Protein AF-A0A1U7RB59-F1 (afdb_monomer)

Nearest PDB structures (foldseek):
  2z7f-assembly1_I  TM=9.211E-01  e=2.142E-04  Homo sapiens
  6atu-assembly6_F  TM=8.779E-01  e=6.271E-04  Homo sapiens
  6atu-assembly19_G  TM=9.101E-01  e=1.227E-03  Homo sapiens
  6atu-assembly19_Q  TM=8.787E-01  e=6.145E-03  Homo sapiens
  3ngg-assembly1_A  TM=7.769E-01  e=7.515E-03  Oxyuranus microlepidotus

Foldseek 3Di:
DDPVVVVVVVVVVVVVVPPPPDDPVADAAAADDDEPDDDPAADEEPDDFQVSEPDRWTQDCYPRYTDTDHHDHDPVPPPPPDPPPPDD

pLDDT: mean 79.3, std 17.13, range [49.06, 97.69]

Solvent-accessible surface area (backbone atoms only — not comparable to full-atom values): 5742 Å² total; per-residue (Å²): 136,62,74,67,60,56,54,54,55,52,55,56,56,59,62,66,66,73,72,78,73,86,69,88,70,71,76,60,76,49,40,71,66,90,63,89,72,86,64,94,63,75,50,81,65,74,35,91,38,35,71,72,27,66,89,69,23,32,47,29,69,46,85,44,20,29,34,65,40,78,43,41,77,44,86,86,67,66,70,71,90,72,77,77,80,78,84,125

Mean predicted aligned error: 14.57 Å

Radius of gyration: 23.25 Å; Cα contacts (8 Å, |Δi|>4): 104; chains: 1; bounding box: 66×19×62 Å

Structure (mmCIF, N/CA/C/O backbone):
data_AF-A0A1U7RB59-F1
#
_entry.id   AF-A0A1U7RB59-F1
#
loop_
_atom_site.group_PDB
_atom_site.id
_atom_site.type_symbol
_atom_site.label_atom_id
_atom_site.label_alt_id
_atom_site.label_comp_id
_atom_site.label_asym_id
_atom_site.label_entity_id
_atom_site.label_seq_id
_atom_site.pdbx_PDB_ins_code
_atom_site.Cartn_x
_atom_site.Cartn_y
_atom_site.Cartn_z
_atom_site.occupancy
_atom_site.B_iso_or_equiv
_atom_site.auth_seq_id
_atom_site.auth_comp_id
_atom_site.auth_asym_id
_atom_site.auth_atom_id
_atom_site.pdbx_PDB_model_num
ATOM 1 N N . MET A 1 1 ? 19.086 5.633 50.915 1.00 49.06 1 MET A N 1
ATOM 2 C CA . MET A 1 1 ? 18.083 5.948 49.875 1.00 49.06 1 MET A CA 1
ATOM 3 C C . MET A 1 1 ? 18.248 7.411 49.501 1.00 49.06 1 MET A C 1
ATOM 5 O O . MET A 1 1 ? 17.871 8.270 50.284 1.00 49.06 1 MET A O 1
ATOM 9 N N . GLN A 1 2 ? 18.934 7.708 48.395 1.00 57.59 2 GLN A N 1
ATOM 10 C CA . GLN A 1 2 ? 19.171 9.098 47.996 1.00 57.59 2 GLN A CA 1
ATOM 11 C C . GLN A 1 2 ? 17.893 9.683 47.375 1.00 57.59 2 GLN A C 1
ATOM 13 O O . GLN A 1 2 ? 17.280 9.009 46.543 1.00 57.59 2 GLN A O 1
ATOM 18 N N . PRO A 1 3 ? 17.500 10.921 47.723 1.00 65.94 3 PRO A N 1
ATOM 19 C CA . PRO A 1 3 ? 16.267 11.543 47.227 1.00 65.94 3 PRO A CA 1
ATOM 20 C C . PRO A 1 3 ? 16.239 11.659 45.693 1.00 65.94 3 PRO A C 1
ATOM 22 O O . PRO A 1 3 ? 15.173 11.605 45.086 1.00 65.94 3 PRO A O 1
ATOM 25 N N . GLY A 1 4 ? 17.412 11.709 45.049 1.00 72.12 4 GLY A N 1
ATOM 26 C CA . GLY A 1 4 ? 17.539 11.696 43.590 1.00 72.12 4 GLY A CA 1
ATOM 27 C C . GLY A 1 4 ? 17.083 10.389 42.930 1.00 72.12 4 GLY A C 1
ATOM 28 O O . GLY A 1 4 ? 16.545 10.421 41.830 1.00 72.12 4 GLY A O 1
ATOM 29 N N . SER A 1 5 ? 17.213 9.245 43.611 1.00 74.56 5 SER A N 1
ATOM 30 C CA . SER A 1 5 ? 16.793 7.946 43.065 1.00 74.56 5 SER A CA 1
ATOM 31 C C . SER A 1 5 ? 15.272 7.853 42.918 1.00 74.56 5 SER A C 1
ATOM 33 O O . SER A 1 5 ? 14.786 7.263 41.959 1.00 74.56 5 SER A O 1
ATOM 35 N N . ILE A 1 6 ? 14.526 8.486 43.827 1.00 74.94 6 ILE A N 1
ATOM 36 C CA . ILE A 1 6 ? 13.059 8.520 43.795 1.00 74.94 6 ILE A CA 1
ATOM 37 C C . ILE A 1 6 ? 12.567 9.427 42.659 1.00 74.94 6 ILE A C 1
ATOM 39 O O . ILE A 1 6 ? 11.641 9.051 41.942 1.00 74.94 6 ILE A O 1
ATOM 43 N N . LEU A 1 7 ? 13.219 10.577 42.438 1.00 77.06 7 LEU A N 1
ATOM 44 C CA . LEU A 1 7 ? 12.885 11.469 41.320 1.00 77.06 7 LEU A CA 1
ATOM 45 C C . LEU A 1 7 ? 13.069 10.783 39.961 1.00 77.06 7 LEU A C 1
ATOM 47 O O . LEU A 1 7 ? 12.200 10.889 39.099 1.00 77.06 7 LEU A O 1
ATOM 51 N N . VAL A 1 8 ? 14.176 10.057 39.778 1.00 77.25 8 VAL A N 1
ATOM 52 C CA . VAL A 1 8 ? 14.466 9.357 38.516 1.00 77.25 8 VAL A CA 1
ATOM 53 C C . VAL A 1 8 ? 13.406 8.293 38.221 1.00 77.25 8 VAL A C 1
ATOM 55 O O . VAL A 1 8 ? 12.913 8.211 37.097 1.00 77.25 8 VAL A O 1
ATOM 58 N N . LEU A 1 9 ? 13.001 7.519 39.232 1.00 72.88 9 LEU A N 1
ATOM 59 C CA . LEU A 1 9 ? 11.962 6.497 39.079 1.00 72.88 9 LEU A CA 1
ATOM 60 C C . LEU A 1 9 ? 10.593 7.107 38.743 1.00 72.88 9 LEU A C 1
ATOM 62 O O . LEU A 1 9 ? 9.885 6.580 37.887 1.00 72.88 9 LEU A O 1
ATOM 66 N N . ALA A 1 10 ? 10.239 8.240 39.356 1.00 75.69 10 ALA A N 1
ATOM 67 C CA . ALA A 1 10 ? 8.984 8.931 39.071 1.00 75.69 10 ALA A CA 1
ATOM 68 C C . ALA A 1 10 ? 8.909 9.429 37.613 1.00 75.69 10 ALA A C 1
ATOM 70 O O . ALA A 1 10 ? 7.888 9.244 36.953 1.00 75.69 10 ALA A O 1
ATOM 71 N N . VAL A 1 11 ? 9.997 9.992 37.075 1.00 73.31 11 VAL A N 1
ATOM 72 C CA . VAL A 1 11 ? 10.055 10.500 35.688 1.00 73.31 11 VAL A CA 1
ATOM 73 C C . VAL A 1 11 ? 9.896 9.376 34.650 1.00 73.31 11 VAL A C 1
ATOM 75 O O . VAL A 1 11 ? 9.186 9.540 33.652 1.00 73.31 11 VAL A O 1
ATOM 78 N N . LEU A 1 12 ? 10.511 8.213 34.887 1.00 67.88 12 LEU A N 1
ATOM 79 C CA . LEU A 1 12 ? 10.416 7.054 33.988 1.00 67.88 12 LEU A CA 1
ATOM 80 C C . LEU A 1 12 ? 8.989 6.489 33.906 1.00 67.88 12 LEU A C 1
ATOM 82 O O . LEU A 1 12 ? 8.517 6.133 32.823 1.00 67.88 12 LEU A O 1
ATOM 86 N N . LEU A 1 13 ? 8.271 6.452 35.031 1.00 67.81 13 LEU A N 1
ATOM 87 C CA . LEU A 1 13 ? 6.887 5.973 35.065 1.00 67.81 13 LEU A CA 1
ATOM 88 C C . LEU A 1 13 ? 5.931 6.932 34.342 1.00 67.81 13 LEU A C 1
ATOM 90 O O . LEU A 1 13 ? 5.062 6.479 33.598 1.00 67.81 13 LEU A O 1
ATOM 94 N N . VAL A 1 14 ? 6.134 8.249 34.473 1.00 63.84 14 VAL A N 1
ATOM 95 C CA . VAL A 1 14 ? 5.325 9.268 33.773 1.00 63.84 14 VAL A CA 1
ATOM 96 C C . VAL A 1 14 ? 5.493 9.176 32.251 1.00 63.84 14 VAL A C 1
ATOM 98 O O . VAL A 1 14 ? 4.531 9.357 31.508 1.00 63.84 14 VAL A O 1
ATOM 101 N N . SER A 1 15 ? 6.688 8.808 31.782 1.00 60.56 15 SER A N 1
ATOM 102 C CA . SER A 1 15 ? 6.984 8.647 30.350 1.00 60.56 15 SER A CA 1
ATOM 103 C C . SER A 1 15 ? 6.211 7.482 29.716 1.00 60.56 15 SER A C 1
ATOM 105 O O . SER A 1 15 ? 5.852 7.535 28.543 1.00 60.56 15 SER A O 1
ATOM 107 N N . SER A 1 16 ? 5.904 6.447 30.503 1.00 58.53 16 SER A N 1
ATOM 108 C CA . SER A 1 16 ? 5.198 5.245 30.037 1.00 58.53 16 SER A CA 1
ATOM 109 C C . SER A 1 16 ? 3.690 5.469 29.856 1.00 58.53 16 SER A C 1
ATOM 111 O O . SER A 1 16 ? 3.045 4.738 29.109 1.00 58.53 16 SER A O 1
ATOM 113 N N . ALA A 1 17 ? 3.118 6.492 30.503 1.00 58.84 17 ALA A N 1
ATOM 114 C CA . ALA A 1 17 ? 1.689 6.801 30.429 1.00 58.84 17 ALA A CA 1
ATOM 115 C C . ALA A 1 17 ? 1.302 7.679 29.222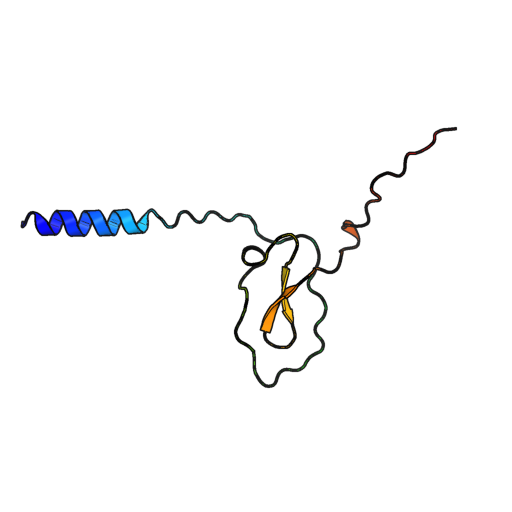 1.00 58.84 17 ALA A C 1
ATOM 117 O O . ALA A 1 17 ? 0.118 7.802 28.915 1.00 58.84 17 ALA A O 1
ATOM 118 N N . LEU A 1 18 ? 2.270 8.271 28.507 1.00 54.59 18 LEU A N 1
ATOM 119 C CA . LEU A 1 18 ? 2.008 9.163 27.366 1.00 54.59 18 LEU A CA 1
ATOM 120 C C . LEU A 1 18 ? 1.907 8.450 26.004 1.00 54.59 18 LEU A C 1
ATOM 122 O O . LEU A 1 18 ? 1.934 9.103 24.965 1.00 54.59 18 LEU A O 1
ATOM 126 N N . VAL A 1 19 ? 1.751 7.123 25.986 1.00 56.56 19 VAL A N 1
ATOM 127 C CA . VAL A 1 19 ? 1.447 6.350 24.768 1.00 56.56 19 VAL A CA 1
ATOM 128 C C . VAL A 1 19 ? -0.036 5.960 24.715 1.00 56.56 19 VAL A C 1
ATOM 130 O O . VAL A 1 19 ? -0.412 4.845 24.373 1.00 56.56 19 VAL A O 1
ATOM 133 N N . ALA A 1 20 ? -0.925 6.900 25.040 1.00 54.72 20 ALA A N 1
ATOM 134 C CA . ALA A 1 20 ? -2.351 6.767 24.746 1.00 54.72 20 ALA A CA 1
ATOM 135 C C . ALA A 1 20 ? -2.616 7.168 23.284 1.00 54.72 20 ALA A C 1
ATOM 137 O O . ALA A 1 20 ? -3.236 8.186 22.990 1.00 54.72 20 ALA A O 1
ATOM 138 N N . GLY A 1 21 ? -2.093 6.370 22.354 1.00 56.31 21 GLY A N 1
ATOM 139 C CA . GLY A 1 21 ? -2.467 6.422 20.946 1.00 56.31 21 GLY A CA 1
ATOM 140 C C . GLY A 1 21 ? -3.603 5.447 20.672 1.00 56.31 21 GLY A C 1
ATOM 141 O O . GLY A 1 21 ? -3.389 4.452 19.983 1.00 56.31 21 GLY A O 1
ATOM 142 N N . ASP A 1 22 ? -4.796 5.708 21.217 1.00 58.34 22 ASP A N 1
ATOM 143 C CA . ASP A 1 22 ? -6.005 5.052 20.722 1.00 58.34 22 ASP A CA 1
ATOM 144 C C . ASP A 1 22 ? -6.193 5.498 19.274 1.00 58.34 22 ASP A C 1
ATOM 146 O O . ASP A 1 22 ? -6.423 6.664 18.947 1.00 58.34 22 ASP A O 1
A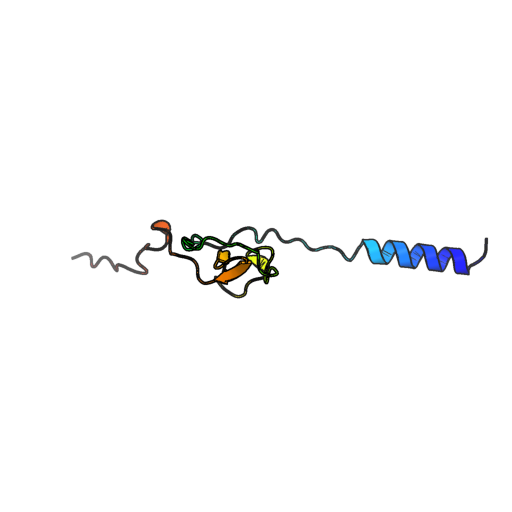TOM 150 N N . SER A 1 23 ? -5.992 4.569 18.362 1.00 53.12 23 SER A N 1
ATOM 151 C CA . SER A 1 23 ? -6.497 4.741 17.024 1.00 53.12 23 SER A CA 1
ATOM 152 C C . SER A 1 23 ? -7.269 3.479 16.732 1.00 53.12 23 SER A C 1
ATOM 154 O O . SER A 1 23 ? -6.717 2.461 16.331 1.00 53.12 23 SER A O 1
ATOM 156 N N . ALA A 1 24 ? -8.572 3.558 16.937 1.00 57.50 24 ALA A N 1
ATOM 157 C CA . ALA A 1 24 ? -9.553 2.713 16.278 1.00 57.50 24 ALA A CA 1
ATOM 158 C C . ALA A 1 24 ? -9.989 3.315 14.924 1.00 57.50 24 ALA A C 1
ATOM 160 O O . ALA A 1 24 ? -11.069 3.032 14.427 1.00 57.50 24 ALA A O 1
ATOM 161 N N . LYS A 1 25 ? -9.152 4.140 14.272 1.00 57.03 25 LYS A N 1
ATOM 162 C CA . LYS A 1 25 ? -9.380 4.612 12.893 1.00 57.03 25 LYS A CA 1
ATOM 163 C C . LYS A 1 25 ? -8.762 3.628 11.891 1.00 57.03 25 LYS A C 1
ATOM 165 O O . LYS A 1 25 ? -7.828 3.961 11.166 1.00 57.03 25 LYS A O 1
ATOM 170 N N . GLY A 1 26 ? -9.109 2.349 12.018 1.00 67.56 26 GLY A N 1
ATOM 171 C CA . GLY A 1 26 ? -8.620 1.275 11.149 1.00 67.56 26 GLY A CA 1
ATOM 172 C C . GLY A 1 26 ? -9.413 1.271 9.850 1.00 67.56 26 GLY A C 1
ATOM 173 O O . GLY A 1 26 ? -10.627 1.176 9.905 1.00 67.56 26 GLY A O 1
ATOM 174 N N . GLU A 1 27 ? -8.711 1.410 8.727 1.00 76.94 27 GLU A N 1
ATOM 175 C CA . GLU A 1 27 ? -9.215 1.306 7.349 1.00 76.94 27 GLU A CA 1
ATOM 176 C C . GLU A 1 27 ? -10.163 2.422 6.867 1.00 76.94 27 GLU A C 1
ATOM 178 O O . GLU A 1 27 ? -11.273 2.632 7.353 1.00 76.94 27 GLU A O 1
ATOM 183 N N . LYS A 1 28 ? -9.713 3.156 5.842 1.00 88.19 28 LYS A N 1
ATOM 184 C CA . LYS A 1 28 ? -10.552 4.088 5.072 1.00 88.19 28 LYS A CA 1
ATOM 185 C C . LYS A 1 28 ? -11.321 3.339 3.980 1.00 88.19 28 LYS A C 1
ATOM 187 O O . LYS A 1 28 ? -10.869 2.294 3.508 1.00 88.19 28 LYS A O 1
ATOM 192 N N . LYS A 1 29 ? -12.459 3.898 3.550 1.00 90.31 29 LYS A N 1
ATOM 193 C CA . LYS A 1 29 ? -13.319 3.324 2.502 1.00 90.31 29 LYS A CA 1
ATOM 194 C C . LYS A 1 29 ? -12.598 3.240 1.147 1.00 90.31 29 LYS A C 1
ATOM 196 O O . LYS A 1 29 ? -11.690 4.019 0.863 1.00 90.31 29 LYS A O 1
ATOM 201 N N . GLY A 1 30 ? -13.033 2.293 0.318 1.00 91.56 30 GLY A N 1
ATOM 202 C CA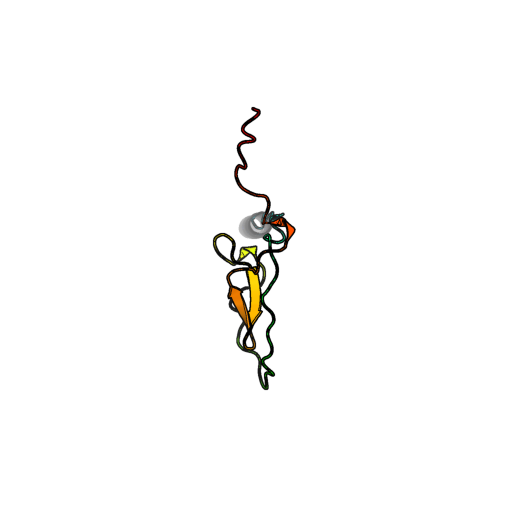 . GLY A 1 30 ? -12.455 2.009 -0.993 1.00 91.56 30 GLY A CA 1
ATOM 203 C C . GLY A 1 30 ? -11.265 1.047 -0.935 1.00 91.56 30 GLY A C 1
ATOM 204 O O . GLY A 1 30 ? -10.835 0.615 0.136 1.00 91.56 30 GLY A O 1
ATOM 205 N N . VAL A 1 31 ? -10.740 0.690 -2.106 1.00 93.50 31 VAL A N 1
ATOM 206 C CA . VAL A 1 31 ? -9.665 -0.307 -2.258 1.00 93.50 31 VAL A CA 1
ATOM 207 C C . VAL A 1 31 ? -8.408 0.305 -2.862 1.00 93.50 31 VAL A C 1
ATOM 209 O O . VAL A 1 31 ? -8.466 1.314 -3.566 1.00 93.50 31 VAL A O 1
ATOM 212 N N . CYS A 1 32 ? -7.257 -0.306 -2.582 1.00 95.44 32 CYS A N 1
ATOM 213 C CA . CYS A 1 32 ? -6.007 0.085 -3.221 1.00 95.44 32 CYS A CA 1
ATOM 214 C C . CYS A 1 32 ? -6.063 -0.183 -4.734 1.00 95.44 32 CYS A C 1
ATOM 216 O O . CYS A 1 32 ? -6.584 -1.225 -5.142 1.00 95.44 32 CYS A O 1
ATOM 218 N N . PRO A 1 33 ? -5.534 0.726 -5.570 1.00 94.56 33 PRO A N 1
ATOM 219 C CA . PRO A 1 33 ? -5.407 0.465 -6.996 1.00 94.56 33 PRO A CA 1
ATOM 220 C C . PRO A 1 33 ? -4.461 -0.717 -7.246 1.00 94.56 33 PRO A C 1
ATOM 222 O O . PRO A 1 33 ? -3.540 -0.969 -6.471 1.00 94.56 33 PRO A O 1
ATOM 225 N N . VAL A 1 34 ? -4.703 -1.445 -8.338 1.00 94.06 34 VAL A N 1
ATOM 226 C CA . VAL A 1 34 ? -3.865 -2.579 -8.747 1.00 94.06 34 VAL A CA 1
ATOM 227 C C . VAL A 1 34 ? -2.494 -2.069 -9.187 1.00 94.06 34 VAL A C 1
ATOM 229 O O . VAL A 1 34 ? -2.410 -1.185 -10.040 1.00 94.06 34 VAL A O 1
ATOM 232 N N . ASP A 1 35 ? -1.430 -2.659 -8.645 1.00 94.38 35 ASP A N 1
ATOM 233 C CA . ASP A 1 35 ? -0.059 -2.426 -9.096 1.00 94.38 35 ASP A CA 1
ATOM 234 C C . ASP A 1 35 ? 0.432 -3.606 -9.940 1.00 94.38 35 ASP A C 1
ATOM 236 O O . ASP A 1 35 ? 0.465 -4.745 -9.477 1.00 94.38 35 ASP A O 1
ATOM 240 N N . ASN A 1 36 ? 0.825 -3.331 -11.184 1.00 93.31 36 ASN A N 1
ATOM 241 C CA . ASN A 1 36 ? 1.352 -4.335 -12.116 1.00 93.31 36 ASN A CA 1
ATOM 242 C C . ASN A 1 36 ? 2.884 -4.265 -12.252 1.00 93.31 36 ASN A C 1
ATOM 244 O O . ASN A 1 36 ? 3.465 -4.916 -13.125 1.00 93.31 36 ASN A O 1
ATOM 248 N N . VAL A 1 37 ? 3.556 -3.457 -11.426 1.00 94.38 37 VAL A N 1
ATOM 249 C CA . VAL A 1 37 ? 5.009 -3.282 -11.485 1.00 94.38 37 VAL A CA 1
ATOM 250 C C . VAL A 1 37 ? 5.728 -4.441 -10.794 1.00 94.38 37 VAL A C 1
ATOM 252 O O . VAL A 1 37 ? 5.433 -4.806 -9.659 1.00 94.38 37 VAL A O 1
ATOM 255 N N . ARG A 1 38 ? 6.735 -5.001 -11.475 1.00 94.62 38 ARG A N 1
ATOM 256 C CA . ARG A 1 38 ? 7.687 -5.945 -10.877 1.00 94.62 38 ARG A CA 1
ATOM 257 C C . ARG A 1 38 ? 8.910 -5.192 -10.380 1.00 94.62 38 ARG A C 1
ATOM 259 O O . ARG A 1 38 ? 9.622 -4.565 -11.161 1.00 94.62 38 ARG A O 1
ATOM 266 N N . CYS A 1 39 ? 9.162 -5.284 -9.084 1.00 94.31 39 CYS A N 1
ATOM 267 C CA . CYS A 1 39 ? 10.229 -4.551 -8.422 1.00 94.31 39 CYS A CA 1
ATOM 268 C C . CYS A 1 39 ? 11.458 -5.437 -8.227 1.00 94.31 39 CYS A C 1
ATOM 270 O O . CYS A 1 39 ? 11.353 -6.526 -7.673 1.00 94.31 39 CYS A O 1
ATOM 272 N N . ILE A 1 40 ? 12.632 -4.948 -8.634 1.00 96.12 40 ILE A N 1
ATOM 273 C CA . ILE A 1 40 ? 13.918 -5.564 -8.259 1.00 96.12 40 ILE A CA 1
ATOM 274 C C . ILE A 1 40 ? 14.274 -5.181 -6.813 1.00 96.12 40 ILE A C 1
ATOM 276 O O . ILE A 1 40 ? 14.867 -5.968 -6.081 1.00 96.12 40 ILE A O 1
ATOM 280 N N . ARG A 1 41 ? 13.890 -3.968 -6.390 1.00 96.06 41 ARG A N 1
ATOM 281 C CA . ARG A 1 41 ? 14.125 -3.439 -5.044 1.00 96.06 41 ARG A CA 1
ATOM 282 C C . ARG A 1 41 ? 12.930 -2.617 -4.570 1.00 96.06 41 ARG A C 1
ATOM 284 O O . ARG A 1 41 ? 12.349 -1.879 -5.362 1.00 96.06 41 ARG A O 1
ATOM 291 N N . SER A 1 42 ? 12.615 -2.713 -3.282 1.00 95.19 42 SER A N 1
ATOM 292 C CA . SER A 1 42 ? 11.605 -1.871 -2.639 1.00 95.19 42 SER A CA 1
ATOM 293 C C . SER A 1 42 ? 12.126 -0.456 -2.375 1.00 95.19 42 SER A C 1
ATOM 295 O O . SER A 1 42 ? 13.303 -0.251 -2.064 1.00 95.19 42 SER A O 1
ATOM 297 N N . GLU A 1 43 ? 11.231 0.519 -2.470 1.00 96.56 43 GLU A N 1
ATOM 298 C CA . GLU A 1 43 ? 11.425 1.887 -2.011 1.00 96.56 43 GLU A CA 1
ATOM 299 C C . GLU A 1 43 ? 11.094 2.009 -0.514 1.00 96.56 43 GLU A C 1
ATOM 301 O O . GLU A 1 43 ? 10.275 1.242 0.005 1.00 96.56 43 GLU A O 1
ATOM 306 N N . PRO A 1 44 ? 11.691 2.983 0.195 1.00 97.12 44 PRO A N 1
ATOM 307 C CA . PRO A 1 44 ? 11.321 3.276 1.574 1.00 97.12 44 PRO A CA 1
ATOM 308 C C . PRO A 1 44 ? 9.818 3.587 1.707 1.00 97.12 44 PRO A C 1
ATOM 310 O O . PRO A 1 44 ? 9.271 4.325 0.879 1.00 97.12 44 PRO A O 1
ATOM 313 N N . PRO A 1 45 ? 9.138 3.061 2.741 1.00 96.94 45 PRO A N 1
ATOM 314 C CA . PRO A 1 45 ? 7.719 3.318 2.949 1.00 96.94 45 PRO A CA 1
ATOM 315 C C . PRO A 1 45 ? 7.480 4.784 3.331 1.00 96.94 45 PRO A C 1
ATOM 317 O O . PRO A 1 45 ? 8.167 5.332 4.191 1.00 96.94 45 PRO A O 1
ATOM 320 N N . LYS A 1 46 ? 6.473 5.409 2.715 1.00 97.19 46 LYS A N 1
ATOM 321 C CA . LYS A 1 46 ? 6.007 6.765 3.059 1.00 97.19 46 LYS A CA 1
ATOM 322 C C . LYS A 1 46 ? 4.849 6.757 4.061 1.00 97.19 46 LYS A C 1
ATOM 324 O O . LYS A 1 46 ? 4.521 7.792 4.627 1.00 97.19 46 LYS A O 1
ATOM 329 N N . CYS A 1 47 ? 4.225 5.602 4.269 1.00 96.81 47 CYS A N 1
ATOM 330 C CA . CYS A 1 47 ? 3.144 5.379 5.221 1.00 96.81 47 CYS A CA 1
ATOM 331 C C . CYS A 1 47 ? 3.195 3.928 5.726 1.00 96.81 47 CYS A C 1
ATOM 333 O O . CYS A 1 47 ? 3.732 3.057 5.041 1.00 96.81 47 CYS A O 1
ATOM 335 N N . CYS A 1 48 ? 2.622 3.673 6.906 1.00 95.19 48 CYS A N 1
ATOM 336 C CA . CYS A 1 48 ? 2.480 2.320 7.464 1.00 95.19 48 CYS A CA 1
ATOM 337 C C . CYS A 1 48 ? 1.012 1.876 7.557 1.00 95.19 48 CYS A C 1
ATOM 339 O O . CYS A 1 48 ? 0.728 0.689 7.671 1.00 95.19 48 CYS A O 1
ATOM 341 N N . SER A 1 49 ? 0.075 2.826 7.543 1.00 94.44 49 SER A N 1
ATOM 342 C CA . SER A 1 49 ? -1.364 2.578 7.615 1.00 94.44 49 SER A CA 1
ATOM 343 C C . SER A 1 49 ? -2.143 3.740 7.000 1.00 94.44 49 SER A C 1
ATOM 345 O O . SER A 1 49 ? -1.612 4.846 6.877 1.00 94.44 49 SER A O 1
ATOM 347 N N . ASP A 1 50 ? -3.425 3.529 6.690 1.00 94.75 50 ASP A N 1
ATOM 348 C CA . ASP A 1 50 ? -4.338 4.577 6.200 1.00 94.75 50 ASP A CA 1
ATOM 349 C C . ASP A 1 50 ? -4.369 5.822 7.108 1.00 94.75 50 ASP A C 1
ATOM 351 O O . ASP A 1 50 ? -4.658 6.924 6.648 1.00 94.75 50 ASP A O 1
ATOM 355 N N . ARG A 1 51 ? -4.038 5.670 8.398 1.00 91.62 51 ARG A N 1
ATOM 356 C CA . ARG A 1 51 ? -4.001 6.759 9.391 1.00 91.62 51 ARG A CA 1
ATOM 357 C C . ARG A 1 51 ? -2.875 7.751 9.155 1.00 91.62 51 ARG A C 1
ATOM 359 O O . ARG A 1 51 ? -3.000 8.900 9.554 1.00 91.62 51 ARG A O 1
ATOM 366 N N . ASN A 1 52 ? -1.785 7.299 8.537 1.00 94.81 52 ASN A N 1
ATOM 367 C CA . ASN A 1 52 ? -0.664 8.161 8.175 1.00 94.81 52 ASN A CA 1
ATOM 368 C C . ASN A 1 52 ? -0.985 9.048 6.967 1.00 94.81 52 ASN A C 1
ATOM 370 O O . ASN A 1 52 ? -0.237 9.977 6.691 1.00 94.81 52 ASN A O 1
ATOM 374 N N . CYS A 1 53 ? -2.058 8.740 6.240 1.00 94.69 53 CYS A N 1
ATOM 375 C CA . CYS A 1 53 ? -2.458 9.459 5.045 1.00 94.69 53 CYS A CA 1
ATOM 376 C C . CYS A 1 53 ? -3.538 10.490 5.369 1.00 94.69 53 CYS A C 1
ATOM 378 O O . CYS A 1 53 ? -4.399 10.265 6.229 1.00 94.69 53 CYS A O 1
ATOM 380 N N . GLU A 1 54 ? -3.543 11.604 4.651 1.00 93.50 54 GLU A N 1
ATOM 381 C CA . GLU A 1 54 ? -4.513 12.674 4.862 1.00 93.50 54 GLU A CA 1
ATOM 382 C C . GLU A 1 54 ? -5.864 12.331 4.211 1.00 93.50 54 GLU A C 1
ATOM 384 O O . GLU A 1 54 ? -5.975 11.455 3.350 1.00 93.50 54 GLU A O 1
ATOM 389 N N . GLY A 1 55 ? -6.943 12.961 4.682 1.00 91.38 55 GLY A N 1
ATOM 390 C CA . GLY A 1 55 ? -8.274 12.837 4.074 1.00 91.38 55 GLY A CA 1
ATOM 391 C C . GLY A 1 55 ? -8.717 11.386 3.778 1.00 91.38 55 GLY A C 1
ATOM 392 O O . GLY A 1 55 ? -8.621 10.534 4.669 1.00 91.38 55 GLY A O 1
ATOM 393 N N . PRO A 1 56 ? -9.207 11.084 2.557 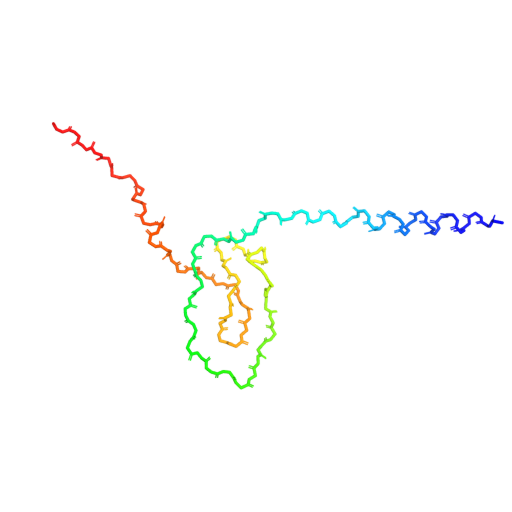1.00 90.62 56 PRO A N 1
ATOM 394 C CA . PRO A 1 56 ? -9.663 9.749 2.157 1.00 90.62 56 PRO A CA 1
ATOM 395 C C . PRO A 1 56 ? -8.547 8.826 1.631 1.00 90.62 56 PRO A C 1
ATOM 397 O O . PRO A 1 56 ? -8.836 7.701 1.236 1.00 90.62 56 PRO A O 1
ATOM 400 N N . GLU A 1 57 ? -7.286 9.266 1.612 1.00 94.69 57 GLU A N 1
ATOM 401 C CA . GLU A 1 57 ? -6.190 8.503 1.001 1.00 94.69 57 GLU A CA 1
ATOM 402 C C . GLU A 1 57 ? -5.843 7.237 1.777 1.00 94.69 57 GLU A C 1
ATOM 404 O O . GLU A 1 57 ? -5.700 7.278 2.999 1.00 94.69 57 GLU A O 1
ATOM 409 N N . LYS A 1 58 ? -5.636 6.127 1.071 1.00 96.00 58 LYS A N 1
ATOM 410 C CA . LYS A 1 58 ? -5.215 4.853 1.663 1.00 96.00 58 LYS A CA 1
ATOM 411 C C . LYS A 1 58 ? -3.709 4.667 1.541 1.00 96.00 58 LYS A C 1
ATOM 413 O O . LYS A 1 58 ? -3.097 5.147 0.585 1.00 96.00 58 LYS A O 1
ATOM 418 N N . CYS A 1 59 ? -3.124 3.949 2.494 1.00 97.25 59 CYS A N 1
ATOM 419 C CA . CYS A 1 59 ? -1.733 3.528 2.419 1.00 97.25 59 CYS A CA 1
ATOM 420 C C . CYS A 1 59 ? -1.644 2.230 1.614 1.00 97.25 59 CYS A C 1
ATOM 422 O O . CYS A 1 59 ? -1.995 1.157 2.103 1.00 97.25 59 CYS A O 1
ATOM 424 N N . CYS A 1 60 ? -1.185 2.334 0.372 1.00 97.00 60 CYS A N 1
ATOM 425 C CA . CYS A 1 60 ? -1.150 1.226 -0.576 1.00 97.00 60 CYS A CA 1
ATOM 426 C C . CYS A 1 60 ? 0.279 0.940 -1.024 1.00 97.00 60 CYS A C 1
ATOM 428 O O . CYS A 1 60 ? 1.097 1.854 -1.132 1.00 97.00 60 CYS A O 1
ATOM 430 N N . TYR A 1 61 ? 0.575 -0.323 -1.322 1.00 96.06 61 TYR A N 1
ATOM 431 C CA . TYR A 1 61 ? 1.825 -0.685 -1.978 1.00 96.06 61 TYR A CA 1
ATOM 432 C C . TYR A 1 61 ? 1.703 -0.401 -3.476 1.00 96.06 61 TYR A C 1
ATOM 434 O O . TYR A 1 61 ? 0.916 -1.055 -4.158 1.00 96.06 61 TYR A O 1
ATOM 442 N N . LEU A 1 62 ? 2.442 0.597 -3.964 1.00 96.31 62 LEU A N 1
ATOM 443 C CA . LEU A 1 62 ? 2.421 1.018 -5.361 1.00 96.31 62 LEU A CA 1
ATOM 444 C C . LEU A 1 62 ? 3.814 1.419 -5.838 1.00 96.31 62 LEU A C 1
ATOM 446 O O . LEU A 1 62 ? 4.513 2.201 -5.179 1.00 96.31 62 LEU A O 1
ATOM 450 N N . HIS A 1 63 ? 4.192 0.953 -7.025 1.00 95.69 63 HIS A N 1
ATOM 451 C CA . HIS A 1 63 ? 5.476 1.255 -7.647 1.00 95.69 63 HIS A CA 1
ATOM 452 C C . HIS A 1 63 ? 6.618 1.037 -6.653 1.00 95.69 63 HIS A C 1
ATOM 454 O O . HIS A 1 63 ? 7.376 1.956 -6.346 1.00 95.69 63 HIS A O 1
ATOM 460 N N . CYS A 1 64 ? 6.677 -0.178 -6.111 1.00 97.25 64 CYS A N 1
ATOM 461 C CA . CYS A 1 64 ? 7.740 -0.653 -5.231 1.00 97.25 64 CYS A CA 1
ATOM 462 C C . CYS A 1 64 ? 7.774 -0.083 -3.806 1.00 97.25 64 CYS A C 1
ATOM 464 O O . CYS A 1 64 ? 8.710 -0.399 -3.076 1.00 97.25 64 CYS A O 1
ATOM 466 N N . GLY A 1 65 ? 6.782 0.687 -3.352 1.00 97.06 65 GLY A N 1
ATOM 467 C CA . GLY A 1 65 ? 6.764 1.190 -1.973 1.00 97.06 65 GLY A CA 1
ATOM 468 C C . GLY A 1 65 ? 5.374 1.536 -1.451 1.00 97.06 65 GLY A C 1
ATOM 469 O O . GLY A 1 65 ? 4.431 1.703 -2.218 1.00 97.06 65 GLY A O 1
ATOM 470 N N . PHE A 1 66 ? 5.251 1.674 -0.129 1.00 97.69 66 PHE A N 1
ATOM 471 C CA . PHE A 1 66 ? 4.011 2.123 0.510 1.00 97.69 66 PHE A CA 1
ATOM 472 C C . PHE A 1 66 ? 3.828 3.632 0.360 1.00 97.69 66 PHE A C 1
ATOM 474 O O . PHE A 1 66 ? 4.713 4.407 0.737 1.00 97.69 66 PHE A O 1
ATOM 481 N N . LYS A 1 67 ? 2.693 4.049 -0.203 1.00 97.44 67 LYS A N 1
ATOM 482 C CA . LYS A 1 67 ? 2.384 5.441 -0.554 1.00 97.44 67 LYS A CA 1
ATOM 483 C C . LYS A 1 67 ? 0.925 5.753 -0.225 1.00 97.44 67 LYS A C 1
ATOM 485 O O . LYS A 1 67 ? 0.062 4.885 -0.337 1.00 97.44 67 LYS A O 1
ATOM 490 N N . CYS A 1 68 ? 0.661 7.000 0.152 1.00 97.44 68 CYS A N 1
ATOM 491 C CA . CYS A 1 68 ? -0.697 7.516 0.268 1.00 97.44 68 CYS A CA 1
ATOM 492 C C . CYS A 1 68 ? -1.247 7.784 -1.129 1.00 97.44 68 CYS A C 1
ATOM 494 O O . CYS A 1 68 ? -0.625 8.509 -1.907 1.00 97.44 68 CYS A O 1
ATOM 496 N N . VAL A 1 69 ? -2.362 7.141 -1.465 1.00 96.25 69 VAL A N 1
ATOM 497 C CA . VAL A 1 69 ? -2.991 7.248 -2.784 1.00 96.25 69 VAL A CA 1
ATOM 498 C C . VAL A 1 69 ? -4.507 7.314 -2.655 1.00 96.25 69 VAL A C 1
ATOM 500 O O . VAL A 1 69 ? -5.095 6.828 -1.685 1.00 96.25 69 VAL A O 1
ATOM 503 N N . GLN A 1 70 ? -5.152 7.905 -3.659 1.00 95.69 70 GLN A N 1
ATOM 504 C CA . GLN A 1 70 ? -6.608 7.921 -3.740 1.00 95.69 70 GLN A CA 1
ATOM 505 C C . GLN A 1 70 ? -7.139 6.493 -3.942 1.00 95.69 70 GLN A C 1
ATOM 507 O O . GLN A 1 70 ? -6.649 5.782 -4.826 1.00 95.69 70 GLN A O 1
ATOM 512 N N . PRO A 1 71 ? -8.123 6.054 -3.141 1.00 94.50 71 PRO 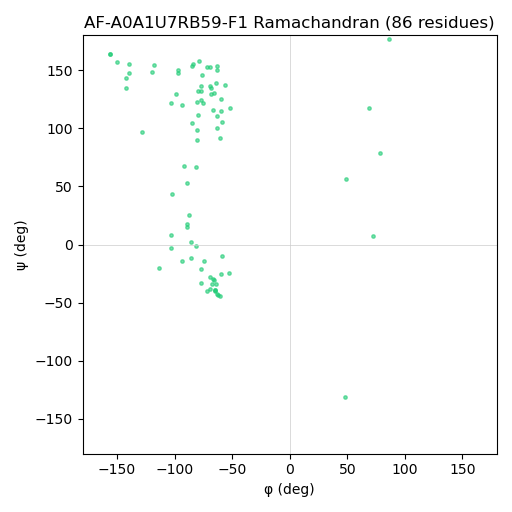A N 1
ATOM 513 C CA . PRO A 1 71 ? -8.690 4.726 -3.284 1.00 94.50 71 PRO A CA 1
ATOM 514 C C . PRO A 1 71 ? -9.559 4.617 -4.539 1.00 94.50 71 PRO A C 1
ATOM 516 O O . PRO A 1 71 ? -10.193 5.581 -4.978 1.00 94.50 71 PRO A O 1
ATOM 519 N N . VAL A 1 72 ? -9.657 3.407 -5.081 1.00 93.94 72 VAL A N 1
ATOM 520 C CA . VAL A 1 72 ? -10.681 3.077 -6.073 1.00 93.94 72 VAL A CA 1
ATOM 521 C C . VAL A 1 72 ? -12.001 2.870 -5.332 1.00 93.94 72 VAL A C 1
ATOM 523 O O . VAL A 1 72 ? -12.054 2.170 -4.315 1.00 93.94 72 VAL A O 1
ATOM 526 N N . LYS A 1 73 ? -13.071 3.499 -5.828 1.00 82.62 73 LYS A N 1
ATOM 527 C CA . LYS A 1 73 ? -14.418 3.355 -5.263 1.00 82.62 73 LYS A CA 1
ATOM 528 C C . LYS A 1 73 ? -14.834 1.888 -5.323 1.00 82.62 73 LYS A C 1
ATOM 530 O O . LYS A 1 73 ? -14.834 1.295 -6.401 1.00 82.62 73 LYS A O 1
ATOM 535 N N . THR A 1 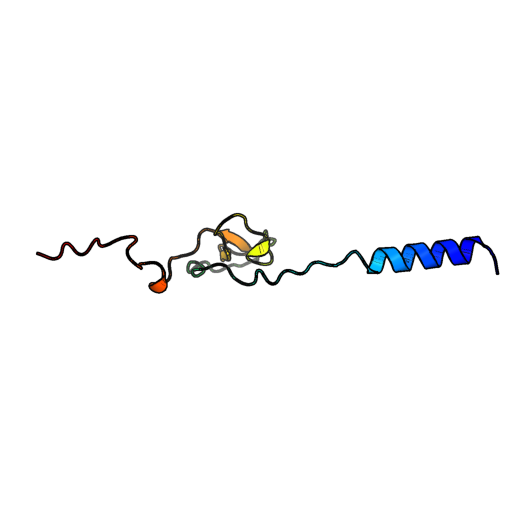74 ? -15.224 1.314 -4.189 1.00 72.75 74 THR A N 1
ATOM 536 C CA . THR A 1 74 ? -16.009 0.080 -4.215 1.00 72.75 74 THR A CA 1
ATOM 537 C C . THR A 1 74 ? -17.398 0.409 -4.756 1.00 72.75 74 THR A C 1
ATOM 539 O O . THR A 1 74 ? -17.882 1.536 -4.624 1.00 72.75 74 THR A O 1
ATOM 542 N N . ILE A 1 75 ? -18.061 -0.567 -5.376 1.00 66.00 75 ILE A N 1
ATOM 543 C CA . ILE A 1 75 ? -19.431 -0.421 -5.909 1.00 66.00 75 ILE A CA 1
ATOM 544 C C . ILE A 1 75 ? -20.432 -0.028 -4.786 1.00 66.00 75 ILE A C 1
ATOM 546 O O . ILE A 1 75 ? -21.535 0.429 -5.040 1.00 66.00 75 ILE A O 1
ATOM 550 N N . GLU A 1 76 ? -20.013 -0.072 -3.523 1.00 61.34 76 GLU A N 1
ATOM 551 C CA . GLU A 1 76 ? -20.755 0.386 -2.343 1.00 61.34 76 GLU A CA 1
ATOM 552 C C . GLU A 1 76 ? -20.682 1.917 -2.093 1.00 61.34 76 GLU A C 1
ATOM 554 O O . GLU A 1 76 ? -21.238 2.433 -1.126 1.00 61.34 76 GLU A O 1
ATOM 559 N N . GLU A 1 77 ? -19.963 2.684 -2.922 1.00 55.41 77 GLU A N 1
ATOM 560 C CA . GLU A 1 77 ? -19.883 4.166 -2.880 1.00 55.41 77 GLU A CA 1
ATOM 561 C C . GLU A 1 77 ? -20.717 4.851 -3.968 1.00 55.41 77 GLU A C 1
ATOM 563 O O . GLU A 1 77 ? -20.743 6.081 -4.044 1.00 55.41 77 GLU A O 1
ATOM 568 N N . MET A 1 78 ? -21.353 4.082 -4.852 1.00 53.59 78 MET A N 1
ATOM 569 C CA . MET A 1 78 ? -22.235 4.630 -5.886 1.00 53.59 78 MET A CA 1
ATOM 570 C C . MET A 1 78 ? -23.687 4.769 -5.415 1.00 53.59 78 MET A C 1
ATOM 572 O O . MET A 1 78 ? -24.565 4.946 -6.257 1.00 53.59 78 MET A O 1
ATOM 576 N N . GLU A 1 79 ? -23.955 4.741 -4.100 1.00 52.97 79 GLU A N 1
ATOM 577 C CA . GLU A 1 79 ? -25.249 5.212 -3.599 1.00 52.97 79 GLU A CA 1
ATOM 578 C C . GLU A 1 79 ? -25.506 6.616 -4.169 1.00 52.97 79 GLU A C 1
ATOM 580 O O . GLU A 1 79 ? -24.709 7.540 -3.942 1.00 52.97 79 GLU A O 1
ATOM 585 N N . PRO A 1 80 ? -26.571 6.796 -4.969 1.00 53.06 80 PRO A N 1
ATOM 586 C CA . PRO A 1 80 ? -26.828 8.069 -5.598 1.00 53.06 80 PRO A CA 1
ATOM 587 C C . PRO A 1 80 ? -27.168 9.054 -4.487 1.00 53.06 80 PRO A C 1
ATOM 589 O O . PRO A 1 80 ? -28.189 8.924 -3.811 1.00 53.06 80 PRO A O 1
ATOM 592 N N . ARG A 1 81 ? -26.323 10.073 -4.305 1.00 56.88 81 ARG A N 1
ATOM 593 C CA . ARG A 1 81 ? -26.693 11.256 -3.527 1.00 56.88 81 ARG A CA 1
ATOM 594 C C . ARG A 1 81 ? -27.895 11.906 -4.220 1.00 56.88 81 ARG A C 1
ATOM 596 O O . ARG A 1 81 ? -27.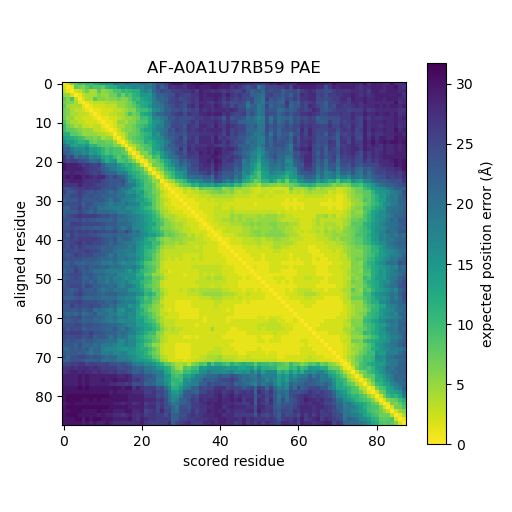732 12.721 -5.119 1.00 56.88 81 ARG A O 1
ATOM 603 N N . GLY A 1 82 ? -29.093 11.505 -3.801 1.00 59.88 82 GLY A N 1
ATOM 604 C CA . GLY A 1 82 ? -30.368 12.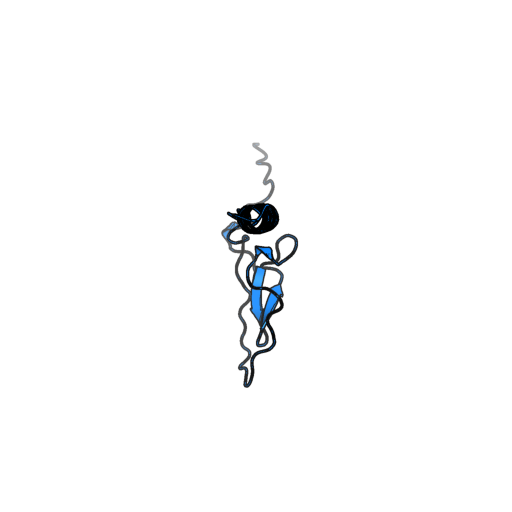134 -4.120 1.00 59.88 82 GLY A CA 1
ATOM 605 C C . GLY A 1 82 ? -30.942 11.831 -5.504 1.00 59.88 82 GLY A C 1
ATOM 606 O O . GLY A 1 82 ? -30.988 12.716 -6.354 1.00 59.88 82 GLY A O 1
ATOM 607 N N . VAL A 1 83 ? -31.550 10.655 -5.689 1.00 59.12 83 VAL A N 1
ATOM 608 C CA . VAL A 1 83 ? -32.712 10.578 -6.590 1.00 59.12 83 VAL A CA 1
ATOM 609 C C . VAL A 1 83 ? -33.918 11.068 -5.792 1.00 59.12 83 VAL A C 1
ATOM 611 O O . VAL A 1 83 ? -34.490 10.345 -4.978 1.00 59.12 83 VAL A O 1
ATOM 614 N N . ARG A 1 84 ? -34.291 12.338 -5.990 1.00 63.41 84 ARG A N 1
ATOM 615 C CA . ARG A 1 84 ? -35.613 12.831 -5.587 1.00 63.41 84 ARG A CA 1
ATOM 616 C C . ARG A 1 84 ? -36.629 12.047 -6.418 1.00 63.41 84 ARG A C 1
ATOM 618 O O . ARG A 1 84 ? -36.814 12.347 -7.594 1.00 63.41 84 ARG A O 1
ATOM 625 N N . HIS A 1 85 ? -37.247 11.028 -5.827 1.00 56.31 85 HIS A N 1
ATOM 626 C CA . HIS A 1 85 ? -38.416 10.382 -6.409 1.00 56.31 85 HIS A CA 1
ATOM 627 C C . HIS A 1 85 ? -39.487 11.460 -6.567 1.00 56.31 85 HIS A C 1
ATOM 629 O O . HIS A 1 85 ? -40.038 11.957 -5.587 1.00 56.31 85 HIS A O 1
ATOM 635 N N . LYS A 1 86 ? -39.713 11.894 -7.806 1.00 61.69 86 LYS A N 1
ATOM 636 C CA . LYS A 1 86 ? -40.839 12.751 -8.149 1.00 61.69 86 LYS A CA 1
ATOM 637 C C . LYS A 1 86 ? -42.031 11.809 -8.271 1.00 61.69 86 LYS A C 1
ATOM 639 O O . LYS A 1 86 ? -42.231 11.206 -9.319 1.00 61.69 86 LYS A O 1
ATOM 644 N N . THR A 1 87 ? -42.734 11.593 -7.165 1.00 55.25 87 THR A N 1
ATOM 645 C CA . THR A 1 87 ? -44.047 10.949 -7.183 1.00 55.25 87 THR A CA 1
ATOM 646 C C . THR A 1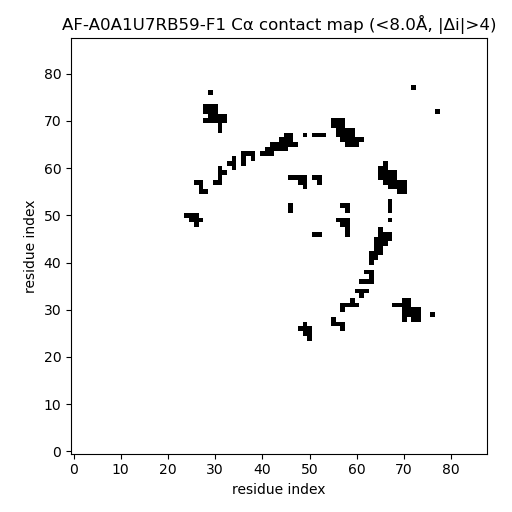 87 ? -44.954 11.824 -8.044 1.00 55.25 87 THR A C 1
ATOM 648 O O . THR A 1 87 ? -45.150 13.000 -7.731 1.00 55.25 87 THR A O 1
ATOM 651 N N . SER A 1 88 ? -45.401 11.274 -9.172 1.00 55.72 88 SER A N 1
ATOM 652 C CA . SER A 1 88 ? -46.507 11.816 -9.960 1.00 55.72 88 SER A CA 1
ATOM 653 C C . SER A 1 88 ? -47.805 11.148 -9.546 1.00 55.72 88 SER A C 1
ATOM 655 O O . SER A 1 88 ? -47.736 10.008 -9.035 1.00 55.72 88 SER A O 1
#

Secondary structure (DSSP, 8-state):
--HHHHHHHHHHHHHHTT----------SSBPPPP-PPPSSPPPPS-SSGGGS-TT-EEEEETTEEEEEPPBPPGGG---TT------

Sequence (88 aa):
MQPGSILVLAVLLVSSALVAGDSAKGEKKGVCPVDNVRCIRSEPPKCCSDRNCEGPEKCCYLHCGFKCVQPVKTIEEMEPRGVRHKTS